Protein AF-A0A7C5HG78-F1 (afdb_monomer)

Structure (mmCIF, N/CA/C/O backbone):
data_AF-A0A7C5HG78-F1
#
_entry.id   AF-A0A7C5HG78-F1
#
loop_
_atom_site.group_PDB
_atom_site.id
_atom_site.type_symbol
_atom_site.label_atom_id
_atom_site.label_alt_id
_atom_site.label_comp_id
_atom_site.label_asym_id
_atom_site.label_entity_id
_atom_site.label_seq_id
_atom_site.pdbx_PDB_ins_code
_atom_site.Cartn_x
_atom_site.Cartn_y
_atom_site.Cartn_z
_atom_site.occupancy
_atom_site.B_iso_or_equiv
_atom_site.auth_seq_id
_atom_site.auth_comp_id
_atom_site.auth_asym_id
_atom_site.auth_atom_id
_atom_site.pdbx_PDB_model_num
ATOM 1 N N . MET A 1 1 ? -0.213 -3.302 7.264 1.00 82.56 1 MET A N 1
ATOM 2 C CA . MET A 1 1 ? -0.907 -4.496 7.804 1.00 82.56 1 MET A CA 1
ATOM 3 C C . MET A 1 1 ? 0.115 -5.417 8.434 1.00 82.56 1 MET A C 1
ATOM 5 O O . MET A 1 1 ? 1.237 -5.427 7.959 1.00 82.56 1 MET A O 1
ATOM 9 N N . LYS A 1 2 ? -0.232 -6.168 9.477 1.00 88.25 2 LYS A N 1
ATOM 10 C CA . LYS A 1 2 ? 0.728 -7.078 10.106 1.00 88.25 2 LYS A CA 1
ATOM 11 C C . LYS A 1 2 ? 0.787 -8.406 9.345 1.00 88.25 2 LYS A C 1
ATOM 13 O O . LYS A 1 2 ? -0.256 -9.022 9.138 1.00 88.25 2 LYS A O 1
ATOM 18 N N . GLU A 1 3 ? 1.981 -8.831 8.946 1.00 88.12 3 GLU A N 1
ATOM 19 C CA . GLU A 1 3 ? 2.241 -10.145 8.345 1.00 88.12 3 GLU A CA 1
ATOM 20 C C . GLU A 1 3 ? 3.376 -10.813 9.125 1.00 88.12 3 GLU A C 1
ATOM 22 O O . GLU A 1 3 ? 4.530 -10.403 9.042 1.00 88.12 3 GLU A O 1
ATOM 27 N N . GLY A 1 4 ? 3.038 -11.808 9.951 1.00 89.50 4 GLY A N 1
ATOM 28 C CA . GLY A 1 4 ? 3.981 -12.351 10.930 1.00 89.50 4 GLY A CA 1
ATOM 29 C C . GLY A 1 4 ? 4.359 -11.295 11.971 1.00 89.50 4 GLY A C 1
ATOM 30 O O . GLY A 1 4 ? 3.475 -10.731 12.620 1.00 89.50 4 GLY A O 1
ATOM 31 N N . ASP A 1 5 ? 5.655 -11.019 12.102 1.00 91.31 5 ASP A N 1
ATOM 32 C CA . ASP A 1 5 ? 6.198 -10.061 13.073 1.00 91.31 5 ASP A CA 1
ATOM 33 C C . ASP A 1 5 ? 6.444 -8.659 12.503 1.00 91.31 5 ASP A C 1
ATOM 35 O O . ASP A 1 5 ? 6.755 -7.750 13.266 1.00 91.31 5 ASP A O 1
ATOM 39 N N . VAL A 1 6 ? 6.231 -8.450 11.199 1.00 93.81 6 VAL A N 1
ATOM 40 C CA . VAL A 1 6 ? 6.485 -7.163 10.535 1.00 93.81 6 VAL A CA 1
ATOM 41 C C . VAL A 1 6 ? 5.199 -6.458 10.117 1.00 93.81 6 VAL A C 1
ATOM 43 O O . VAL A 1 6 ? 4.150 -7.073 9.887 1.00 93.81 6 VAL A O 1
ATOM 46 N N . ILE A 1 7 ? 5.283 -5.138 9.984 1.00 95.19 7 ILE A N 1
ATOM 47 C CA . ILE A 1 7 ? 4.250 -4.316 9.366 1.00 95.19 7 ILE A CA 1
ATOM 48 C C . ILE A 1 7 ? 4.577 -4.153 7.886 1.00 95.19 7 ILE A C 1
ATOM 50 O O . ILE A 1 7 ? 5.616 -3.622 7.529 1.00 95.19 7 ILE A O 1
ATOM 54 N N . VAL A 1 8 ? 3.665 -4.577 7.019 1.00 94.50 8 VAL A N 1
ATOM 55 C CA . VAL A 1 8 ? 3.759 -4.441 5.563 1.00 94.50 8 VAL A CA 1
ATOM 56 C C . VAL A 1 8 ? 2.963 -3.228 5.092 1.00 94.50 8 VAL A C 1
ATOM 58 O O . VAL A 1 8 ? 1.767 -3.103 5.396 1.00 94.50 8 VAL A O 1
ATOM 61 N N . ALA A 1 9 ? 3.605 -2.360 4.316 1.00 95.12 9 ALA A N 1
ATOM 62 C CA . ALA A 1 9 ? 2.987 -1.240 3.619 1.00 95.12 9 ALA A CA 1
ATOM 63 C C . ALA A 1 9 ? 2.939 -1.539 2.111 1.00 95.12 9 ALA A C 1
ATOM 65 O O . ALA A 1 9 ? 3.867 -2.118 1.550 1.00 95.12 9 ALA A O 1
ATOM 66 N N . ARG A 1 10 ? 1.833 -1.187 1.448 1.00 94.75 10 ARG A N 1
ATOM 67 C CA . ARG A 1 10 ? 1.632 -1.428 0.010 1.00 94.75 10 ARG A CA 1
ATOM 68 C C . ARG A 1 10 ? 1.154 -0.153 -0.662 1.00 94.75 10 ARG A C 1
ATOM 70 O O . ARG A 1 10 ? 0.263 0.506 -0.128 1.00 94.75 10 ARG A O 1
ATOM 77 N N . CYS A 1 11 ? 1.730 0.169 -1.815 1.00 94.69 11 CYS A N 1
ATOM 78 C CA . CYS A 1 11 ? 1.170 1.175 -2.706 1.00 94.69 11 CYS A CA 1
ATOM 79 C C . CYS A 1 11 ? -0.058 0.580 -3.412 1.00 94.69 11 CYS A C 1
ATOM 81 O O . CYS A 1 11 ? -0.092 -0.620 -3.674 1.00 94.69 11 CYS A O 1
ATOM 83 N N . LEU A 1 12 ? -1.085 1.392 -3.669 1.00 93.56 12 LEU A N 1
ATOM 84 C CA . LEU A 1 12 ? -2.276 0.948 -4.403 1.00 93.56 12 LEU A CA 1
ATOM 85 C C . LEU A 1 12 ? -2.179 1.227 -5.907 1.00 93.56 12 LEU A C 1
ATOM 87 O O . LEU A 1 12 ? -2.843 0.547 -6.687 1.00 93.56 12 LEU A O 1
ATOM 91 N N . ASP A 1 13 ? -1.328 2.175 -6.294 1.00 92.19 13 ASP A N 1
ATOM 92 C CA . ASP A 1 13 ? -1.135 2.621 -7.677 1.00 92.19 13 ASP A CA 1
ATOM 93 C C . ASP A 1 13 ? -0.000 1.872 -8.395 1.00 92.19 13 ASP A C 1
ATOM 95 O O . ASP A 1 13 ? 0.048 1.852 -9.622 1.00 92.19 13 ASP A O 1
ATOM 99 N N . PHE A 1 14 ? 0.896 1.244 -7.627 1.00 91.44 14 PHE A N 1
ATOM 100 C CA . PHE A 1 14 ? 2.042 0.479 -8.120 1.00 91.44 14 PHE A CA 1
ATOM 101 C C . PHE A 1 14 ? 2.109 -0.881 -7.421 1.00 91.44 14 PHE A C 1
ATOM 103 O O . PHE A 1 14 ? 1.792 -0.981 -6.231 1.00 91.44 14 PHE A O 1
ATOM 110 N N . THR A 1 15 ? 2.645 -1.909 -8.084 1.00 87.69 15 THR A N 1
ATOM 111 C CA . THR A 1 15 ? 2.950 -3.229 -7.492 1.00 87.69 15 THR A CA 1
ATOM 112 C C . THR A 1 15 ? 4.167 -3.197 -6.559 1.00 87.69 15 THR A C 1
ATOM 114 O O . THR A 1 15 ? 5.009 -4.096 -6.563 1.00 87.69 15 THR A O 1
ATOM 117 N N . VAL A 1 16 ? 4.284 -2.146 -5.751 1.00 93.69 16 VAL A N 1
ATOM 118 C CA . VAL A 1 16 ? 5.383 -1.914 -4.818 1.00 93.69 16 VAL A CA 1
ATOM 119 C C . VAL A 1 16 ? 4.873 -2.082 -3.393 1.00 93.69 16 VAL A C 1
ATOM 121 O O . VAL A 1 16 ? 3.846 -1.529 -2.986 1.00 93.69 16 VAL A O 1
ATOM 124 N N . SER A 1 17 ? 5.623 -2.846 -2.607 1.00 94.31 17 SER A N 1
ATOM 125 C CA . SER A 1 17 ? 5.384 -3.033 -1.181 1.00 94.31 17 SER A CA 1
ATOM 126 C C . SER A 1 17 ? 6.692 -3.051 -0.413 1.00 94.31 17 SER A C 1
ATOM 128 O O . SER A 1 17 ? 7.720 -3.445 -0.956 1.00 94.31 17 SER A O 1
ATOM 130 N N . SER A 1 18 ? 6.628 -2.702 0.862 1.00 96.00 18 SER A N 1
ATOM 131 C CA . SER A 1 18 ? 7.750 -2.751 1.794 1.00 96.00 18 SER A CA 1
ATOM 132 C C . SER A 1 18 ? 7.289 -3.268 3.155 1.00 96.00 18 SER A C 1
ATOM 134 O O . SER A 1 18 ? 6.096 -3.498 3.385 1.00 96.00 18 SER A O 1
ATOM 136 N N . HIS A 1 19 ? 8.232 -3.422 4.077 1.00 96.44 19 HIS A N 1
ATOM 137 C CA . HIS A 1 19 ? 7.948 -3.772 5.458 1.00 96.44 19 HIS A CA 1
ATOM 138 C C . HIS A 1 19 ? 8.777 -2.930 6.432 1.00 96.44 19 HIS A C 1
ATOM 140 O O . HIS A 1 19 ? 9.769 -2.321 6.043 1.00 96.44 19 HIS A O 1
ATOM 146 N N . GLY A 1 20 ? 8.386 -2.941 7.700 1.00 95.81 20 GLY A N 1
ATOM 147 C CA . GLY A 1 20 ? 9.123 -2.334 8.802 1.00 95.81 20 GLY A CA 1
ATOM 148 C C . GLY A 1 20 ? 8.656 -2.873 10.148 1.00 95.81 20 GLY A C 1
ATOM 149 O O . GLY A 1 20 ? 7.646 -3.583 10.228 1.00 95.81 20 GLY A O 1
ATOM 150 N N . ASP A 1 21 ? 9.390 -2.533 11.201 1.00 95.56 21 ASP A N 1
ATOM 151 C CA . ASP A 1 21 ? 9.080 -2.979 12.569 1.00 95.56 21 ASP A CA 1
ATOM 152 C C . ASP A 1 21 ? 7.823 -2.288 13.126 1.00 95.56 21 ASP A C 1
ATOM 154 O O . ASP A 1 21 ? 7.082 -2.846 13.940 1.00 95.56 21 ASP A O 1
ATOM 158 N N . ASP A 1 22 ? 7.548 -1.076 12.641 1.00 95.50 22 ASP A N 1
ATOM 159 C CA . ASP A 1 22 ? 6.349 -0.306 12.936 1.00 95.50 22 ASP A CA 1
ATOM 160 C C . ASP A 1 22 ? 5.767 0.350 11.670 1.00 95.50 22 ASP A C 1
ATOM 162 O O . ASP A 1 22 ? 6.315 0.259 10.569 1.00 95.50 22 ASP A O 1
ATOM 166 N N . GLU A 1 23 ? 4.607 0.998 11.809 1.00 93.62 23 GLU A N 1
ATOM 167 C CA . GLU A 1 23 ? 3.929 1.653 10.684 1.00 93.62 23 GLU A CA 1
ATOM 168 C C . GLU A 1 23 ? 4.772 2.759 10.041 1.00 93.62 23 GLU A C 1
ATOM 170 O O . GLU A 1 23 ? 4.749 2.919 8.821 1.00 93.62 23 GLU A O 1
ATOM 175 N N . LYS A 1 24 ? 5.521 3.524 10.841 1.00 96.12 24 LYS A N 1
ATOM 176 C CA . LYS A 1 24 ? 6.323 4.645 10.350 1.00 96.12 24 LYS A CA 1
ATOM 177 C C . LYS A 1 24 ? 7.517 4.134 9.552 1.00 96.12 24 LYS A C 1
ATOM 179 O O . LYS A 1 24 ? 7.820 4.691 8.497 1.00 96.12 24 LYS A O 1
ATOM 184 N N . ASP A 1 25 ? 8.168 3.092 10.047 1.00 96.69 25 ASP A N 1
ATOM 185 C CA . ASP A 1 25 ? 9.287 2.436 9.384 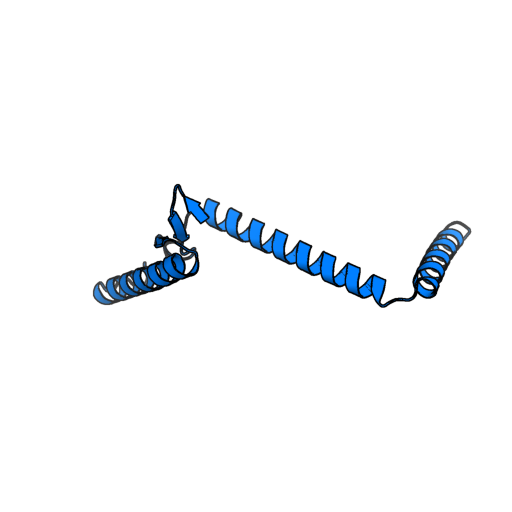1.00 96.69 25 ASP A CA 1
ATOM 186 C C . ASP A 1 25 ? 8.846 1.784 8.068 1.00 96.69 25 ASP A C 1
ATOM 188 O O . ASP A 1 25 ? 9.415 2.063 7.011 1.00 96.69 25 ASP A O 1
ATOM 192 N N . ALA A 1 26 ? 7.733 1.043 8.089 1.00 96.50 26 ALA A N 1
ATOM 193 C CA . ALA A 1 26 ? 7.165 0.440 6.887 1.00 96.50 26 ALA A CA 1
ATOM 194 C C . ALA A 1 26 ? 6.813 1.495 5.823 1.00 96.50 26 ALA A C 1
ATOM 196 O O . ALA A 1 26 ? 7.148 1.331 4.650 1.00 96.50 26 ALA A O 1
ATOM 197 N N . LEU A 1 27 ? 6.186 2.610 6.218 1.00 96.75 27 LEU A N 1
ATOM 198 C CA . LEU A 1 27 ? 5.852 3.706 5.302 1.00 96.75 27 LEU A CA 1
ATOM 199 C C . LEU A 1 27 ? 7.090 4.415 4.748 1.00 96.75 27 LEU A C 1
ATOM 201 O O . LEU A 1 27 ? 7.116 4.751 3.564 1.00 96.75 27 LEU A O 1
ATOM 205 N N . LYS A 1 28 ? 8.120 4.630 5.572 1.00 97.69 28 LYS A N 1
ATOM 206 C CA . LYS A 1 28 ? 9.386 5.208 5.110 1.00 97.69 28 LYS A CA 1
ATOM 207 C C . LYS A 1 28 ? 10.051 4.293 4.081 1.00 97.69 28 LYS A C 1
ATOM 209 O O . LYS A 1 28 ? 10.418 4.760 3.007 1.00 97.69 28 LYS A O 1
ATOM 214 N N . SER A 1 29 ? 10.132 2.999 4.385 1.00 97.81 29 SER A N 1
ATOM 215 C CA . SER A 1 29 ? 10.661 1.993 3.466 1.00 97.81 29 SER A CA 1
ATOM 216 C C . SER A 1 29 ? 9.844 1.929 2.167 1.00 97.81 29 SER A C 1
ATOM 218 O O . SER A 1 29 ? 10.410 1.817 1.081 1.00 97.81 29 SER A O 1
ATOM 220 N N . LEU A 1 30 ? 8.514 2.092 2.243 1.00 97.69 30 LEU A N 1
ATOM 221 C CA . LEU A 1 30 ? 7.654 2.123 1.054 1.00 97.69 30 LEU A CA 1
ATOM 222 C C . LEU A 1 30 ? 7.956 3.340 0.182 1.00 97.69 30 LEU A C 1
ATOM 224 O O . LEU A 1 30 ? 8.030 3.216 -1.035 1.00 97.69 30 LEU A O 1
ATOM 228 N N . ALA A 1 31 ? 8.120 4.513 0.795 1.00 97.62 31 ALA A N 1
ATOM 229 C CA . ALA A 1 31 ? 8.410 5.748 0.076 1.00 97.62 31 ALA A CA 1
ATOM 230 C C . ALA A 1 31 ? 9.749 5.670 -0.671 1.00 97.62 31 ALA A C 1
ATOM 232 O O . ALA A 1 31 ? 9.839 6.113 -1.816 1.00 97.62 31 ALA A O 1
ATOM 233 N N . GLU A 1 32 ? 10.770 5.074 -0.050 1.00 98.06 32 GLU A N 1
ATOM 234 C CA . GLU A 1 32 ? 12.056 4.806 -0.700 1.00 98.06 32 GLU A CA 1
ATOM 235 C C . GLU A 1 32 ? 11.885 3.831 -1.876 1.00 98.06 32 GLU A C 1
ATOM 237 O O . GLU A 1 32 ? 12.338 4.127 -2.978 1.00 98.06 32 GLU A O 1
ATOM 242 N N . ALA A 1 33 ? 11.143 2.736 -1.694 1.00 97.25 33 ALA A N 1
ATOM 243 C CA . ALA A 1 33 ? 10.891 1.769 -2.763 1.00 97.25 33 ALA A CA 1
ATOM 244 C C . ALA A 1 33 ? 10.113 2.369 -3.951 1.00 97.25 33 ALA A C 1
ATOM 246 O O . ALA A 1 33 ? 10.465 2.136 -5.104 1.00 97.25 33 ALA A O 1
ATOM 247 N N . VAL A 1 34 ? 9.077 3.174 -3.689 1.00 96.88 34 VAL A N 1
ATOM 248 C CA . VAL A 1 34 ? 8.304 3.866 -4.736 1.00 96.88 34 VAL A CA 1
ATOM 249 C C . VAL A 1 34 ? 9.175 4.880 -5.476 1.00 96.88 34 VAL A C 1
ATOM 251 O O . VAL A 1 34 ? 9.084 4.992 -6.696 1.00 96.88 34 VAL A O 1
ATOM 254 N N . LYS A 1 35 ? 10.052 5.599 -4.767 1.00 96.94 35 LYS A N 1
ATOM 255 C CA . LYS A 1 35 ? 10.998 6.525 -5.393 1.00 96.94 35 LYS A CA 1
ATOM 256 C C . LYS A 1 35 ? 11.927 5.795 -6.365 1.00 96.94 35 LYS A C 1
ATOM 258 O O . LYS A 1 35 ? 12.057 6.241 -7.501 1.00 96.94 35 LYS A O 1
ATOM 263 N N . GLU A 1 36 ? 12.544 4.694 -5.940 1.00 96.38 36 GLU A N 1
ATOM 264 C CA . GLU A 1 36 ? 13.429 3.898 -6.802 1.00 96.38 36 GLU A CA 1
ATOM 265 C C . GLU A 1 36 ? 12.672 3.303 -7.998 1.00 96.38 36 GLU A C 1
ATOM 267 O O . GLU A 1 36 ? 13.174 3.317 -9.119 1.00 96.38 36 GLU A O 1
ATOM 272 N N . TYR A 1 37 ? 11.426 2.864 -7.792 1.00 95.06 37 TYR A N 1
ATOM 273 C CA . TYR A 1 37 ? 10.556 2.390 -8.870 1.00 95.06 37 TYR A CA 1
ATOM 274 C C . TYR A 1 37 ? 10.311 3.471 -9.936 1.00 95.06 37 TYR A C 1
ATOM 276 O O . TYR A 1 37 ? 10.458 3.214 -11.130 1.00 95.06 37 TYR A O 1
ATOM 284 N N . ILE A 1 38 ? 10.012 4.704 -9.510 1.00 95.31 38 ILE A N 1
ATOM 285 C CA . ILE A 1 38 ? 9.816 5.845 -10.416 1.00 95.31 38 ILE A CA 1
ATOM 286 C C . ILE A 1 38 ? 11.109 6.216 -11.140 1.00 95.31 38 ILE A C 1
ATOM 288 O O . ILE A 1 38 ? 11.079 6.442 -12.348 1.00 95.31 38 ILE A O 1
ATOM 292 N N . ILE A 1 39 ? 12.241 6.264 -10.432 1.00 97.06 39 ILE A N 1
ATOM 293 C CA . ILE A 1 39 ? 13.546 6.549 -11.046 1.00 97.06 39 ILE A CA 1
ATOM 294 C C . ILE A 1 39 ? 13.852 5.510 -12.125 1.00 97.06 39 ILE A C 1
ATOM 296 O O . ILE A 1 39 ? 14.160 5.885 -13.253 1.00 97.06 39 ILE A O 1
ATOM 300 N N . SER A 1 40 ? 13.671 4.225 -11.819 1.00 95.50 40 SER A N 1
ATOM 301 C CA . SER A 1 40 ? 13.896 3.145 -12.777 1.00 95.50 40 SER A CA 1
ATOM 302 C C . SER A 1 40 ? 13.006 3.278 -14.016 1.00 95.50 40 SER A C 1
ATOM 304 O O . SER A 1 40 ? 13.480 3.105 -15.137 1.00 95.50 40 SER A O 1
ATOM 306 N N . ALA A 1 41 ? 11.734 3.648 -13.856 1.00 95.12 41 ALA A N 1
ATOM 307 C CA . ALA A 1 41 ? 10.846 3.874 -14.993 1.00 95.12 41 ALA A CA 1
ATOM 308 C C . ALA A 1 41 ? 11.294 5.056 -15.871 1.00 95.12 41 ALA A C 1
ATOM 310 O O . ALA A 1 41 ? 11.217 4.964 -17.094 1.00 95.12 41 ALA A O 1
ATOM 311 N N . VAL A 1 42 ? 11.792 6.143 -15.269 1.00 96.94 42 VAL A N 1
ATOM 312 C CA . VAL A 1 42 ? 12.358 7.285 -16.010 1.00 96.94 42 VAL A CA 1
ATOM 313 C C . VAL A 1 42 ? 13.612 6.868 -16.776 1.00 96.94 42 VAL A C 1
ATOM 315 O O . VAL A 1 42 ? 13.740 7.182 -17.956 1.00 96.94 42 VAL A O 1
ATOM 318 N N . GLU A 1 43 ? 14.526 6.144 -16.129 1.00 97.31 43 GLU A N 1
ATOM 319 C CA . GLU A 1 43 ? 15.781 5.686 -16.739 1.00 97.31 43 GLU A CA 1
ATOM 320 C C . GLU A 1 43 ? 15.557 4.752 -17.936 1.00 97.31 43 GLU A C 1
ATOM 322 O O . GLU A 1 43 ? 16.384 4.710 -18.846 1.00 97.31 43 GLU A O 1
ATOM 327 N N . ASN A 1 44 ? 14.435 4.030 -17.949 1.00 96.88 44 ASN A N 1
ATOM 328 C CA . ASN A 1 44 ? 14.076 3.078 -18.998 1.00 96.88 44 ASN A CA 1
ATOM 329 C C . ASN A 1 44 ? 13.041 3.615 -20.005 1.00 96.88 44 ASN A C 1
ATOM 331 O O . ASN A 1 44 ? 12.530 2.827 -20.797 1.00 96.88 44 ASN A O 1
ATOM 335 N N . ASP A 1 45 ? 12.715 4.915 -19.980 1.00 96.31 45 ASP A N 1
ATOM 336 C CA . ASP A 1 45 ? 11.687 5.535 -20.842 1.00 96.31 45 ASP A CA 1
ATOM 337 C C . ASP A 1 45 ? 10.323 4.807 -20.776 1.00 96.31 45 ASP A C 1
ATOM 339 O O . ASP A 1 45 ? 9.599 4.660 -21.757 1.00 96.31 45 ASP A O 1
ATOM 343 N N . ALA A 1 46 ? 9.979 4.304 -19.587 1.00 94.75 46 ALA A N 1
ATOM 344 C CA . ALA A 1 46 ? 8.830 3.431 -19.341 1.00 94.75 46 ALA A CA 1
ATOM 345 C C . ALA A 1 46 ? 7.682 4.135 -18.593 1.00 94.75 46 ALA A C 1
ATOM 347 O O . ALA A 1 46 ? 6.790 3.472 -18.054 1.00 94.75 46 ALA A O 1
ATOM 348 N N . ILE A 1 47 ? 7.687 5.474 -18.547 1.00 93.38 47 ILE A N 1
ATOM 349 C CA . ILE A 1 47 ? 6.708 6.282 -17.798 1.00 93.38 47 ILE A CA 1
ATOM 350 C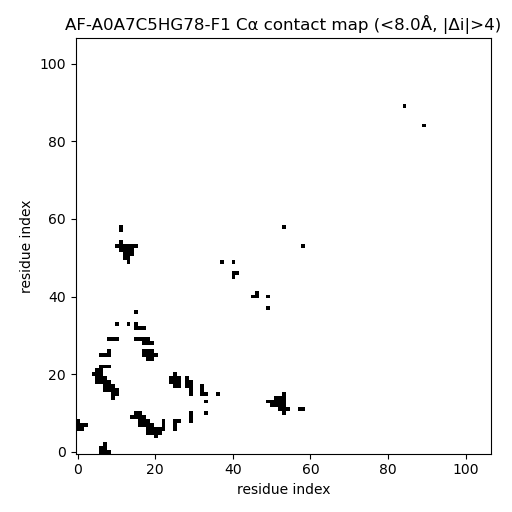 C . ILE A 1 47 ? 5.265 5.977 -18.210 1.00 93.38 47 ILE A C 1
ATOM 352 O O . ILE A 1 47 ? 4.399 5.878 -17.346 1.00 93.38 47 ILE A O 1
ATOM 356 N N . ASP A 1 48 ? 5.007 5.740 -19.495 1.00 93.81 48 ASP A N 1
ATOM 357 C CA . ASP A 1 48 ? 3.656 5.443 -19.991 1.00 93.81 48 ASP A CA 1
ATOM 358 C C . ASP A 1 48 ? 3.113 4.084 -19.509 1.00 93.81 48 ASP A C 1
ATOM 360 O O . ASP A 1 48 ? 1.916 3.818 -19.597 1.00 93.81 48 ASP A O 1
ATOM 364 N N . THR A 1 49 ? 3.986 3.225 -18.978 1.00 90.81 49 THR A N 1
ATOM 365 C CA . THR A 1 49 ? 3.654 1.871 -18.502 1.00 90.81 49 THR A CA 1
ATOM 366 C C . THR A 1 49 ? 3.841 1.689 -16.997 1.00 90.81 49 THR A C 1
ATOM 368 O O . THR A 1 49 ? 3.663 0.587 -16.490 1.00 90.81 49 THR A O 1
ATOM 371 N N . ILE A 1 50 ? 4.194 2.755 -16.271 1.00 91.81 50 ILE A N 1
ATOM 372 C CA . ILE A 1 50 ? 4.532 2.679 -14.842 1.00 91.81 50 ILE A CA 1
ATOM 373 C C . ILE A 1 50 ? 3.317 2.407 -13.942 1.00 91.81 50 ILE A C 1
ATOM 375 O O . ILE A 1 50 ? 3.465 1.940 -12.815 1.00 91.81 50 ILE A O 1
ATOM 379 N N . PHE A 1 51 ? 2.109 2.738 -14.404 1.00 91.06 51 PHE A N 1
ATOM 380 C CA . PHE A 1 51 ? 0.897 2.527 -13.623 1.00 91.06 51 PHE A CA 1
ATOM 381 C C . PHE A 1 51 ? 0.500 1.050 -13.668 1.00 91.06 51 PHE A C 1
ATOM 383 O O . PHE A 1 51 ? -0.045 0.570 -14.662 1.00 91.06 51 PHE A O 1
ATOM 390 N N . ASP A 1 52 ? 0.765 0.354 -12.567 1.00 89.75 52 ASP A N 1
ATOM 391 C CA . ASP A 1 52 ? 0.450 -1.058 -12.378 1.00 89.75 52 ASP A CA 1
ATOM 392 C C . ASP A 1 52 ? -0.266 -1.217 -11.028 1.00 89.75 52 ASP A C 1
ATOM 394 O O . ASP A 1 52 ? 0.376 -1.410 -9.988 1.00 89.75 52 ASP A O 1
ATOM 398 N N . PRO A 1 53 ? -1.596 -1.017 -10.999 1.00 90.75 53 PRO A N 1
ATOM 399 C CA . PRO A 1 53 ? -2.339 -0.925 -9.757 1.00 90.75 53 PRO A CA 1
ATOM 400 C C . PRO A 1 53 ? -2.305 -2.246 -8.993 1.00 90.75 53 PRO A C 1
ATOM 402 O O . PRO A 1 53 ? -2.386 -3.345 -9.546 1.00 90.75 53 PRO A O 1
ATOM 405 N N . ALA A 1 54 ? -2.246 -2.138 -7.670 1.00 88.94 54 ALA A N 1
ATOM 406 C CA . ALA A 1 54 ? -2.228 -3.305 -6.812 1.00 88.94 54 ALA A CA 1
ATOM 407 C C . ALA A 1 54 ? -3.545 -4.091 -6.907 1.00 88.94 54 ALA A C 1
ATOM 409 O O . ALA A 1 54 ? -4.624 -3.534 -7.108 1.00 88.94 54 ALA A O 1
ATOM 410 N N . HIS A 1 55 ? -3.467 -5.403 -6.668 1.00 91.62 55 HIS A N 1
ATOM 411 C CA . HIS A 1 55 ? -4.625 -6.295 -6.719 1.00 91.62 55 HIS A CA 1
ATOM 412 C C . HIS A 1 55 ? -5.809 -5.761 -5.887 1.00 91.62 55 HIS A C 1
ATOM 414 O O . HIS A 1 55 ? -5.655 -5.460 -4.702 1.00 91.62 55 HIS A O 1
ATOM 420 N N . ASP A 1 56 ? -7.019 -5.782 -6.464 1.00 89.75 56 ASP A N 1
ATOM 421 C CA . ASP A 1 56 ? -8.308 -5.338 -5.888 1.00 89.75 56 ASP A CA 1
ATOM 422 C C . ASP A 1 56 ? -8.571 -5.716 -4.424 1.00 89.75 56 ASP A C 1
ATOM 424 O O . ASP A 1 56 ? -9.302 -5.032 -3.703 1.00 89.75 56 ASP A O 1
ATOM 428 N N . ARG A 1 57 ? -7.980 -6.818 -3.947 1.00 91.81 57 ARG A N 1
ATOM 429 C CA . ARG A 1 57 ? -8.054 -7.213 -2.539 1.00 91.81 57 ARG A CA 1
ATOM 430 C C . ARG A 1 57 ? -7.586 -6.081 -1.620 1.00 91.81 57 ARG A C 1
ATOM 432 O O . ARG A 1 57 ? -8.205 -5.876 -0.578 1.00 91.81 57 ARG A O 1
ATOM 439 N N . TYR A 1 58 ? -6.522 -5.369 -1.985 1.00 91.06 58 TYR A N 1
ATOM 440 C CA . TYR A 1 58 ? -5.958 -4.287 -1.180 1.00 91.06 58 TYR A CA 1
ATOM 441 C C . TYR A 1 58 ? -6.841 -3.040 -1.202 1.00 91.06 58 TYR A C 1
ATOM 443 O O . TYR A 1 58 ? -7.089 -2.464 -0.144 1.00 91.06 58 TYR A O 1
ATOM 451 N N . TRP A 1 59 ? -7.426 -2.712 -2.355 1.00 91.56 59 TRP A N 1
ATOM 452 C CA . TRP A 1 59 ? -8.455 -1.676 -2.472 1.00 91.56 59 TRP A CA 1
ATOM 453 C C . TRP A 1 59 ? -9.663 -1.956 -1.581 1.00 91.56 5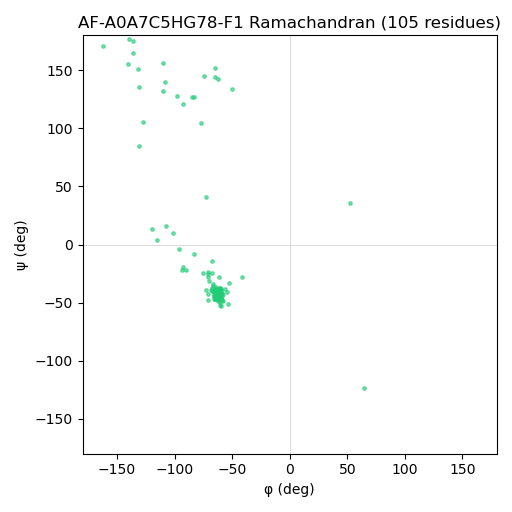9 TRP A C 1
ATOM 455 O O . TRP A 1 59 ? -10.144 -1.069 -0.879 1.00 91.56 59 TRP A O 1
ATOM 465 N N . ARG A 1 60 ? -10.126 -3.211 -1.530 1.00 92.88 60 ARG A N 1
ATOM 466 C CA . ARG A 1 60 ? -11.226 -3.601 -0.639 1.00 92.88 60 ARG A CA 1
ATOM 467 C C . ARG A 1 60 ? -10.878 -3.399 0.838 1.00 92.88 60 ARG A C 1
ATOM 469 O O . ARG A 1 60 ? -11.717 -2.905 1.583 1.00 92.88 60 ARG A O 1
ATOM 476 N N . ILE A 1 61 ? -9.658 -3.756 1.249 1.00 90.62 61 ILE A N 1
ATOM 477 C CA . ILE A 1 61 ? -9.183 -3.562 2.631 1.00 90.62 61 ILE A CA 1
ATOM 478 C C . ILE A 1 61 ? -9.120 -2.068 2.975 1.00 90.62 61 ILE A C 1
ATOM 480 O O . ILE A 1 61 ? -9.587 -1.666 4.042 1.00 90.62 61 ILE A O 1
ATOM 484 N N . TYR A 1 62 ? -8.580 -1.248 2.071 1.00 91.00 62 TYR A N 1
ATOM 485 C CA . TYR A 1 62 ? -8.528 0.204 2.234 1.00 91.00 62 TYR A CA 1
ATOM 486 C C . TYR A 1 62 ? -9.935 0.802 2.377 1.00 91.00 62 TYR A C 1
ATOM 488 O O . TYR A 1 62 ? -10.230 1.442 3.386 1.00 91.00 62 TYR A O 1
ATOM 496 N N . ASN A 1 63 ? -10.837 0.498 1.440 1.00 92.50 63 ASN A N 1
ATOM 497 C CA . ASN A 1 63 ? -12.211 1.006 1.444 1.00 92.50 63 ASN A CA 1
ATOM 498 C C . ASN A 1 63 ? -12.979 0.608 2.711 1.00 92.50 63 ASN A C 1
ATOM 500 O O . ASN A 1 63 ? -13.730 1.408 3.267 1.00 92.50 63 ASN A O 1
ATOM 504 N N . GLU A 1 64 ? -12.788 -0.621 3.197 1.00 94.12 64 GLU A N 1
ATOM 505 C CA . GLU A 1 64 ? -13.395 -1.072 4.449 1.00 94.12 64 GLU A CA 1
ATOM 506 C C . GLU A 1 64 ? -12.874 -0.271 5.655 1.00 94.12 64 GLU A C 1
ATOM 508 O O . GLU A 1 64 ? -13.655 0.096 6.538 1.00 94.12 64 GLU A O 1
ATOM 513 N N . SER A 1 65 ? -11.570 0.020 5.696 1.00 90.19 65 SER A N 1
ATOM 514 C CA . SER A 1 65 ? -10.961 0.848 6.743 1.00 90.19 65 SER A CA 1
ATOM 515 C C . SER A 1 65 ? -11.505 2.278 6.727 1.00 90.19 65 SER A C 1
ATOM 517 O O . SER A 1 65 ? -11.925 2.791 7.768 1.00 90.19 65 SER A O 1
ATOM 519 N N . GLU A 1 66 ? -11.573 2.900 5.550 1.00 92.25 66 GLU A N 1
ATOM 520 C CA . GLU A 1 66 ? -12.107 4.255 5.376 1.00 92.25 66 GLU A CA 1
ATOM 521 C C . GLU A 1 66 ? -13.581 4.335 5.784 1.00 92.25 66 GLU A C 1
ATOM 523 O O . GLU A 1 66 ? -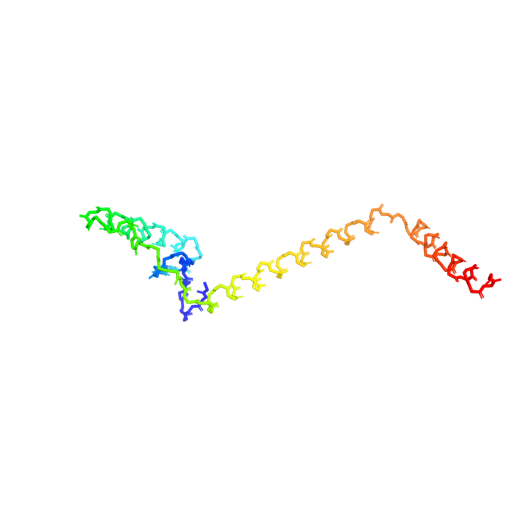13.977 5.220 6.546 1.00 92.25 66 GLU A O 1
ATOM 528 N N . ALA A 1 67 ? -14.397 3.357 5.378 1.00 93.19 67 ALA A N 1
ATOM 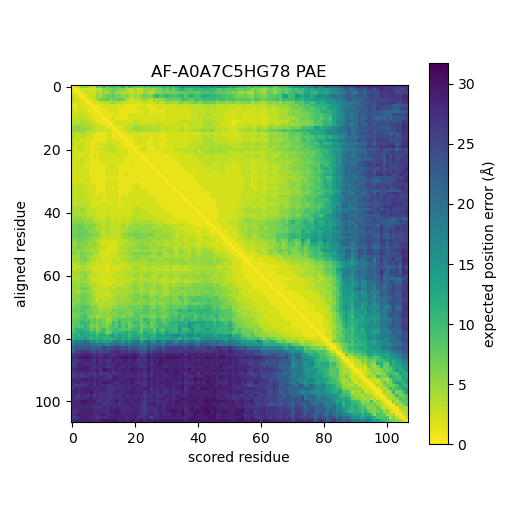529 C CA . ALA A 1 67 ? -15.800 3.287 5.776 1.00 93.19 67 ALA A CA 1
ATOM 530 C C . ALA A 1 67 ? -15.958 3.180 7.304 1.00 93.19 67 ALA A C 1
ATOM 532 O O . ALA A 1 67 ? -16.784 3.879 7.900 1.00 93.19 67 ALA A O 1
ATOM 533 N N . LYS A 1 68 ? -15.143 2.348 7.970 1.00 93.38 68 LYS A N 1
ATOM 534 C CA . LYS A 1 68 ? -15.147 2.223 9.439 1.00 93.38 68 LYS A CA 1
ATOM 535 C C . LYS A 1 68 ? -14.760 3.536 10.124 1.00 93.38 68 LYS A C 1
ATOM 537 O O . LYS A 1 68 ? -15.417 3.931 11.092 1.00 93.38 68 LYS A O 1
ATOM 542 N N . GLN A 1 69 ? -13.733 4.224 9.626 1.00 91.69 69 GLN A N 1
ATOM 543 C CA . GLN A 1 69 ? -13.302 5.522 10.154 1.00 91.69 69 GLN A CA 1
ATOM 544 C C . GLN A 1 69 ? -14.378 6.601 9.976 1.00 91.69 69 GLN A C 1
ATOM 546 O O . GLN A 1 69 ? -14.677 7.339 10.923 1.00 91.69 69 GLN A O 1
ATOM 551 N N . ALA A 1 70 ? -15.021 6.648 8.808 1.00 92.25 70 ALA A N 1
ATOM 552 C CA . ALA A 1 70 ? -16.116 7.568 8.524 1.00 92.25 70 ALA A CA 1
ATOM 553 C C . ALA A 1 70 ? -17.316 7.330 9.457 1.00 92.25 70 ALA A C 1
ATOM 555 O O . ALA A 1 70 ? -17.818 8.270 10.076 1.00 92.25 70 ALA A O 1
ATOM 556 N N . ILE A 1 71 ? -17.731 6.070 9.641 1.00 92.88 71 ILE A N 1
ATOM 557 C CA . ILE A 1 71 ? -18.825 5.703 10.556 1.00 92.88 71 ILE A CA 1
ATOM 558 C C . ILE A 1 71 ? -18.484 6.078 12.004 1.00 92.88 71 ILE A C 1
ATOM 560 O O . ILE A 1 71 ? -19.332 6.613 12.723 1.00 92.88 71 ILE A O 1
ATOM 564 N N . SER A 1 72 ? -17.250 5.823 12.446 1.00 92.44 72 SER A N 1
ATOM 565 C CA . SER A 1 72 ? -16.792 6.188 13.793 1.00 92.44 72 SER A CA 1
ATOM 566 C C . SER A 1 72 ? -16.854 7.703 14.017 1.00 92.44 72 SER A C 1
ATOM 568 O O . SER A 1 72 ? -17.412 8.175 15.014 1.00 92.44 72 SER A O 1
ATOM 570 N N . SER A 1 73 ? -16.368 8.476 13.045 1.00 92.25 73 SER A N 1
ATOM 571 C CA . SER A 1 73 ? -16.416 9.940 13.062 1.00 92.25 73 SER A CA 1
ATOM 572 C C . SER A 1 73 ? -17.853 10.463 13.101 1.00 92.25 73 SER A C 1
ATOM 574 O O . SER A 1 73 ? -18.182 11.301 13.944 1.00 92.25 73 SER A O 1
ATOM 576 N N . LEU A 1 74 ? -18.738 9.906 12.270 1.00 92.19 74 LEU A N 1
ATOM 577 C CA . LEU A 1 74 ? -20.161 10.240 12.257 1.00 92.19 74 LEU A CA 1
ATOM 578 C C . LEU A 1 74 ? -20.818 9.954 13.614 1.00 92.19 74 LEU A C 1
ATOM 580 O O . LEU A 1 74 ? -21.517 10.806 14.161 1.00 92.19 74 LEU A O 1
ATOM 584 N N . LYS A 1 75 ? -20.561 8.780 14.202 1.00 91.88 75 LYS A N 1
ATOM 585 C CA . LYS A 1 75 ? -21.095 8.396 15.517 1.00 91.88 75 LYS A CA 1
ATOM 586 C C . LYS A 1 75 ? -20.655 9.371 16.610 1.00 91.88 75 LYS A C 1
ATOM 588 O O . LYS A 1 75 ? -21.465 9.755 17.457 1.00 91.88 75 LYS A O 1
ATOM 593 N N . ASN A 1 76 ? -19.393 9.793 16.586 1.00 90.50 76 ASN A N 1
ATOM 594 C CA . ASN A 1 76 ? -18.862 10.777 17.526 1.00 90.50 76 ASN A CA 1
ATOM 595 C C . ASN A 1 76 ? -19.505 12.154 17.337 1.00 90.50 76 ASN A C 1
ATOM 597 O O . ASN A 1 76 ? -19.889 12.784 18.326 1.00 90.50 76 ASN A O 1
ATOM 601 N N . PHE A 1 77 ? -19.680 12.592 16.088 1.00 87.19 77 PHE A N 1
ATOM 602 C CA . PHE A 1 77 ? -20.366 13.839 15.763 1.00 87.19 77 PHE A CA 1
ATOM 603 C C . PHE A 1 77 ? -21.814 13.831 16.263 1.00 87.19 77 PHE A C 1
ATOM 605 O O . PHE A 1 77 ? -22.197 14.711 17.030 1.00 87.19 77 PHE A O 1
ATOM 612 N N . ILE A 1 78 ? -22.584 12.791 15.929 1.00 88.62 78 ILE A N 1
ATOM 613 C CA . ILE A 1 78 ? -23.962 12.600 16.401 1.00 88.62 78 ILE A CA 1
ATOM 614 C C . ILE A 1 78 ? -24.009 12.664 17.931 1.00 88.62 78 ILE A C 1
ATOM 616 O O . ILE A 1 78 ? -24.763 13.453 18.500 1.00 88.62 78 ILE A O 1
ATOM 620 N N . ARG A 1 79 ? -23.157 11.898 18.623 1.00 86.81 79 ARG A N 1
ATOM 621 C CA . ARG A 1 79 ? -23.121 11.882 20.093 1.00 86.81 79 ARG A CA 1
ATOM 622 C C . ARG A 1 79 ? -22.811 13.257 20.683 1.00 86.81 79 ARG A C 1
ATOM 624 O O . ARG A 1 79 ? -23.375 13.607 21.717 1.00 86.81 79 ARG A O 1
ATOM 631 N N . LYS A 1 80 ? -21.919 14.029 20.060 1.00 85.75 80 LYS A N 1
ATOM 632 C CA . LYS A 1 80 ? -21.605 15.397 20.484 1.00 85.75 80 LYS A CA 1
ATOM 633 C C . LYS A 1 80 ? -22.812 16.312 20.290 1.00 85.75 80 LYS A C 1
ATOM 635 O O . LYS A 1 80 ? -23.183 17.008 21.231 1.00 85.75 80 LYS A O 1
ATOM 640 N N . SER A 1 81 ? -23.465 16.252 19.134 1.00 80.12 81 SER A N 1
ATOM 641 C CA . SER A 1 81 ? -24.662 17.045 18.840 1.00 80.12 81 SER A CA 1
ATOM 642 C C . SER A 1 81 ? -25.769 16.774 19.861 1.00 80.12 81 SER A C 1
ATOM 644 O O . SER A 1 81 ? -26.244 17.707 20.499 1.00 80.12 81 SER A O 1
ATOM 646 N N . PHE A 1 82 ? -26.082 15.507 20.145 1.00 78.56 82 PHE A N 1
ATOM 647 C CA . PHE A 1 82 ? -27.101 15.137 21.138 1.00 78.56 82 PHE A CA 1
ATOM 648 C C . PHE A 1 82 ? -26.731 15.475 22.592 1.00 78.56 82 PHE A C 1
ATOM 650 O O . PHE A 1 82 ? -27.624 15.668 23.405 1.00 78.56 82 PHE A O 1
ATOM 657 N N . LYS A 1 83 ? -25.441 15.586 22.938 1.00 73.31 83 LYS A N 1
ATOM 658 C CA . LYS A 1 83 ? -25.005 16.114 24.248 1.00 73.31 83 LYS A CA 1
ATOM 659 C C . LYS A 1 83 ? -25.128 17.635 24.358 1.00 73.31 83 LYS A C 1
ATOM 661 O O . LYS A 1 83 ? -25.166 18.157 25.465 1.00 73.31 83 LYS A O 1
ATOM 666 N N . THR A 1 84 ? -25.108 18.335 23.226 1.00 63.50 84 THR A N 1
ATOM 667 C CA . THR A 1 84 ? -25.130 19.806 23.171 1.00 63.50 84 THR A CA 1
ATOM 668 C C . THR A 1 84 ? -26.565 20.341 23.097 1.00 63.50 84 THR A C 1
ATOM 670 O O . THR A 1 84 ? -26.826 21.482 23.468 1.00 63.50 84 THR A O 1
ATOM 673 N N . VAL A 1 85 ? -27.514 19.517 22.646 1.00 61.28 85 VAL A N 1
ATOM 674 C CA . VAL A 1 85 ? -28.947 19.823 22.689 1.00 61.28 85 VAL A CA 1
ATOM 675 C C . VAL A 1 85 ? -29.493 19.432 24.068 1.00 61.28 85 VAL A C 1
ATOM 677 O O . VAL A 1 85 ? -29.290 18.303 24.509 1.00 61.28 85 VAL A O 1
ATOM 680 N N . SER A 1 86 ? -30.177 20.350 24.765 1.00 60.03 86 SER A N 1
ATOM 681 C CA . SER A 1 86 ? -30.838 20.013 26.032 1.00 60.03 86 SER A CA 1
ATOM 682 C C . SER A 1 86 ? -31.917 18.953 25.796 1.00 60.03 86 SER A C 1
ATOM 684 O O . SER A 1 86 ? -32.607 18.976 24.771 1.00 60.03 86 SER A O 1
ATOM 686 N N . ASN A 1 87 ? -32.070 18.014 26.736 1.00 60.53 87 ASN A N 1
ATOM 687 C CA . ASN A 1 87 ? -33.069 16.946 26.623 1.00 60.53 87 ASN A CA 1
ATOM 688 C C . ASN A 1 87 ? -34.475 17.514 26.355 1.00 60.53 87 ASN A C 1
ATOM 690 O O . ASN A 1 87 ? -35.222 16.911 25.589 1.00 60.53 87 ASN A O 1
ATOM 694 N N . GLU A 1 88 ? -34.812 18.700 26.885 1.00 60.88 88 GLU A N 1
ATOM 695 C CA . GLU A 1 88 ? -36.116 19.332 26.637 1.00 60.88 88 GLU A CA 1
ATOM 696 C C . GLU A 1 88 ? -36.375 19.600 25.145 1.00 60.88 88 GLU A C 1
ATOM 698 O O . GLU A 1 88 ? -37.466 19.316 24.657 1.00 60.88 88 GLU A O 1
ATOM 703 N N . LYS A 1 89 ? -35.376 20.076 24.386 1.00 59.53 89 LYS A N 1
ATOM 704 C CA . LYS A 1 89 ? -35.539 20.358 22.946 1.00 59.53 89 LYS A CA 1
ATOM 705 C C . LYS A 1 89 ? -35.684 19.085 22.110 1.00 59.53 89 LYS A C 1
ATOM 707 O O . LYS A 1 89 ? -36.384 19.098 21.097 1.00 59.53 89 LYS A O 1
ATOM 712 N N . ILE A 1 90 ? -35.057 17.985 22.537 1.00 61.62 90 ILE A N 1
ATOM 713 C CA . ILE A 1 90 ? -35.182 16.673 21.884 1.00 61.62 90 ILE A CA 1
ATOM 714 C C . ILE A 1 90 ? -36.578 16.094 22.133 1.00 61.62 90 ILE A C 1
ATOM 716 O O . ILE A 1 90 ? -37.236 15.674 21.183 1.00 61.62 90 ILE A O 1
ATOM 720 N N . PHE A 1 91 ? -37.060 16.110 23.380 1.00 60.88 91 PHE A N 1
ATOM 721 C CA . PHE A 1 91 ? -38.402 15.622 23.711 1.00 60.88 91 PHE A CA 1
ATOM 722 C C . PHE A 1 91 ? -39.504 16.456 23.055 1.00 60.88 91 PHE A C 1
ATOM 724 O O . PHE A 1 91 ? -40.464 15.873 22.553 1.00 60.88 91 PHE A O 1
ATOM 731 N N . GLN A 1 92 ? -39.336 17.781 22.982 1.00 61.53 92 GLN A N 1
ATOM 732 C CA . GLN A 1 92 ? -40.260 18.656 22.263 1.00 61.53 92 GLN A CA 1
ATOM 733 C C . GLN A 1 92 ? -40.299 18.311 20.767 1.00 61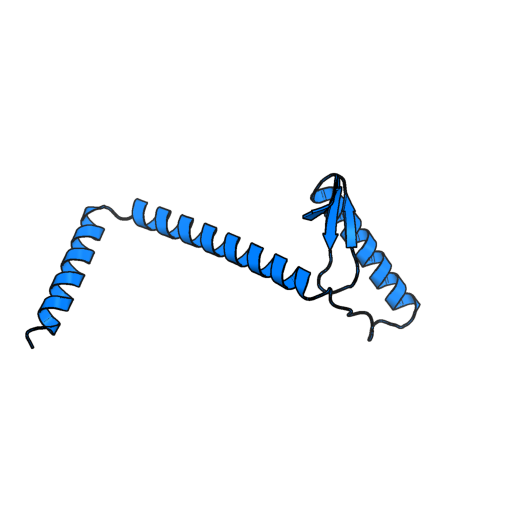.53 92 GLN A C 1
ATOM 735 O O . GLN A 1 92 ? -41.368 18.050 20.230 1.00 61.53 92 GLN A O 1
ATOM 740 N N . SER A 1 93 ? -39.137 18.165 20.119 1.00 59.97 93 SER A N 1
ATOM 741 C CA . SER A 1 93 ? -39.073 17.815 18.690 1.00 59.97 93 SER A CA 1
ATOM 742 C C . SER A 1 93 ? -39.656 16.424 18.392 1.00 59.97 93 SER A C 1
ATOM 744 O O . SER A 1 93 ? -40.304 16.226 17.368 1.00 59.97 93 SER A O 1
ATOM 746 N N . ILE A 1 94 ? -39.461 15.443 19.283 1.00 61.56 94 ILE A N 1
ATOM 747 C CA . ILE A 1 94 ? -40.057 14.101 19.149 1.00 61.56 94 ILE A CA 1
ATOM 748 C C . ILE A 1 94 ? -41.581 14.152 19.332 1.00 61.56 94 ILE A C 1
ATOM 750 O O . ILE A 1 94 ? -42.300 13.440 18.627 1.00 61.56 94 ILE A O 1
ATOM 754 N N . ALA A 1 95 ? -42.081 14.969 20.263 1.00 58.19 95 ALA A N 1
ATOM 755 C CA . ALA A 1 95 ? -43.514 15.186 20.433 1.00 58.19 95 ALA A CA 1
ATOM 756 C C . ALA A 1 95 ? -44.115 15.836 19.178 1.00 58.19 95 ALA A C 1
ATOM 758 O O . ALA A 1 95 ? -45.110 15.334 18.658 1.00 58.19 95 ALA A O 1
ATOM 759 N N . ASP A 1 96 ? -43.458 16.859 18.632 1.00 55.50 96 ASP A N 1
ATOM 760 C CA . ASP A 1 96 ? -43.902 17.574 17.433 1.00 55.50 96 ASP A CA 1
ATOM 761 C C . ASP A 1 96 ? -43.941 16.653 16.193 1.00 55.50 96 ASP A C 1
ATOM 763 O O . ASP A 1 96 ? -44.899 16.698 15.420 1.00 55.50 96 ASP A O 1
ATOM 767 N N . ILE A 1 97 ? -42.977 15.732 16.040 1.00 59.09 97 ILE A N 1
ATOM 768 C CA . ILE A 1 97 ? -42.987 14.711 14.970 1.00 59.09 97 ILE A CA 1
ATOM 769 C C . ILE A 1 97 ? -44.172 13.742 15.123 1.00 59.09 97 ILE A C 1
ATOM 771 O O . ILE A 1 97 ? -44.818 13.394 14.132 1.00 59.09 97 ILE A O 1
ATOM 775 N N . LYS A 1 98 ? -44.490 13.308 16.351 1.00 53.59 98 LYS A N 1
ATOM 776 C CA . LYS A 1 98 ? -45.636 12.416 16.605 1.00 53.59 98 LYS A CA 1
ATOM 777 C C . LYS A 1 98 ? -46.9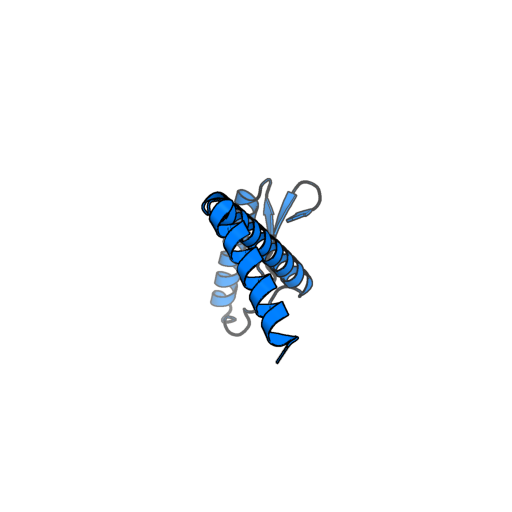75 13.107 16.343 1.00 53.59 98 LYS A C 1
ATOM 779 O O . LYS A 1 98 ? -47.864 12.488 15.762 1.00 53.59 98 LYS A O 1
ATOM 784 N N . TYR A 1 99 ? -47.114 14.375 16.728 1.00 55.19 99 TYR A N 1
ATOM 785 C CA . TYR A 1 99 ? -48.315 15.159 16.431 1.00 55.19 99 TYR A CA 1
ATOM 786 C C . TYR A 1 99 ? -48.478 15.407 14.929 1.00 55.19 99 TYR A C 1
ATOM 788 O O . TYR A 1 99 ? -49.583 15.256 14.414 1.00 55.19 99 TYR A O 1
ATOM 796 N N . ALA A 1 100 ? -47.391 15.697 14.207 1.00 53.00 100 ALA A N 1
ATOM 797 C CA . ALA A 1 100 ? -47.434 15.861 12.755 1.00 53.00 100 ALA A CA 1
ATOM 798 C C . ALA A 1 100 ? -47.879 14.574 12.032 1.00 53.00 100 ALA A C 1
ATOM 800 O O . ALA A 1 100 ? -48.699 14.638 11.120 1.00 53.00 100 ALA A O 1
ATOM 801 N N . GLN A 1 101 ? -47.411 13.397 12.467 1.00 49.06 101 GLN A N 1
ATOM 802 C CA . GLN A 1 101 ? -47.864 12.111 11.915 1.00 49.06 101 GLN A CA 1
ATOM 803 C C . GLN A 1 101 ? -49.334 11.804 12.237 1.00 49.06 101 GLN A C 1
ATOM 805 O O . GLN A 1 101 ? -50.045 11.278 11.384 1.00 49.06 101 GLN A O 1
ATOM 810 N N . ALA A 1 102 ? -49.809 12.155 13.436 1.00 51.72 102 ALA A N 1
ATOM 811 C CA . ALA A 1 102 ? -51.217 11.999 13.795 1.00 51.72 102 ALA A CA 1
ATOM 812 C C . ALA A 1 102 ? -52.129 12.934 12.980 1.00 51.72 102 ALA A C 1
ATOM 814 O O . ALA A 1 102 ? -53.216 12.528 12.586 1.00 51.72 102 ALA A O 1
ATOM 815 N N . PHE A 1 103 ? -51.679 14.153 12.668 1.00 40.72 103 PHE A N 1
ATOM 816 C CA . PHE A 1 103 ? -52.447 15.110 11.866 1.00 40.72 103 PHE A CA 1
ATOM 817 C C . PHE A 1 103 ? -52.629 14.651 10.409 1.00 40.72 103 PHE A C 1
ATOM 819 O O . PHE A 1 103 ? -53.686 14.862 9.824 1.00 40.72 103 PHE A O 1
ATOM 826 N N . VAL A 1 104 ? -51.634 13.963 9.838 1.00 47.69 104 VAL A N 1
ATOM 827 C CA . VAL A 1 104 ? -51.724 13.367 8.491 1.00 47.69 104 VAL A CA 1
ATOM 828 C C . VAL A 1 104 ? -52.675 12.162 8.453 1.00 47.69 104 VAL A C 1
ATOM 830 O O . VAL A 1 104 ? -53.238 11.863 7.408 1.00 47.69 104 VAL A O 1
ATOM 833 N N . ALA A 1 105 ? -52.893 11.479 9.580 1.00 47.91 105 ALA A N 1
ATOM 834 C CA . ALA A 1 105 ? -53.773 10.311 9.654 1.00 47.91 105 ALA A CA 1
ATOM 835 C C . ALA A 1 105 ? -55.273 10.648 9.810 1.00 47.91 105 ALA A C 1
ATOM 837 O O . ALA A 1 105 ? -56.099 9.741 9.732 1.00 47.91 105 ALA A O 1
ATOM 838 N N . PHE A 1 106 ? -55.631 11.917 10.038 1.00 43.47 106 PHE A N 1
ATOM 839 C CA . PHE A 1 106 ? -57.013 12.367 10.271 1.00 43.47 106 PHE A CA 1
ATOM 840 C C . PHE A 1 106 ? -57.528 13.398 9.245 1.00 43.47 106 PHE A C 1
ATOM 842 O O . PHE A 1 106 ? -58.569 14.011 9.485 1.00 43.47 106 PHE A O 1
ATOM 849 N N . ALA A 1 107 ? -56.836 13.585 8.116 1.00 45.22 107 ALA A N 1
ATOM 850 C CA . ALA A 1 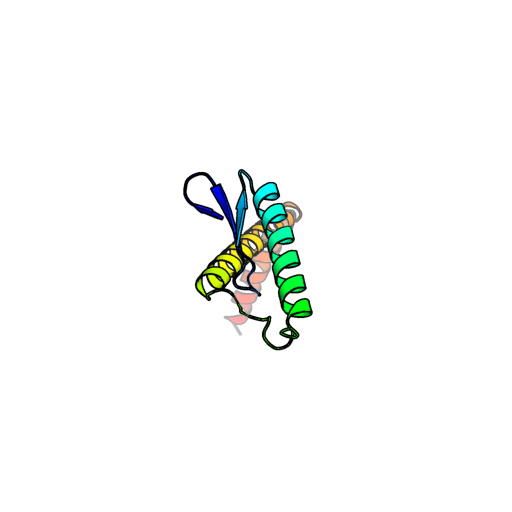107 ? -57.254 14.472 7.024 1.00 45.22 107 ALA A CA 1
ATOM 851 C C . ALA A 1 107 ? -57.786 13.696 5.811 1.00 45.22 107 ALA A C 1
ATOM 853 O O . ALA A 1 107 ? -57.237 12.609 5.520 1.00 45.22 107 ALA A O 1
#

Mean predicted aligned error: 11.43 Å

Solvent-accessible surface area (backbone atoms only — not comparable to full-atom values): 5933 Å² total; per-residue (Å²): 86,79,60,89,88,33,21,40,31,70,48,62,59,29,85,47,69,28,53,22,85,40,72,68,48,3,48,51,44,27,53,53,53,52,51,53,52,52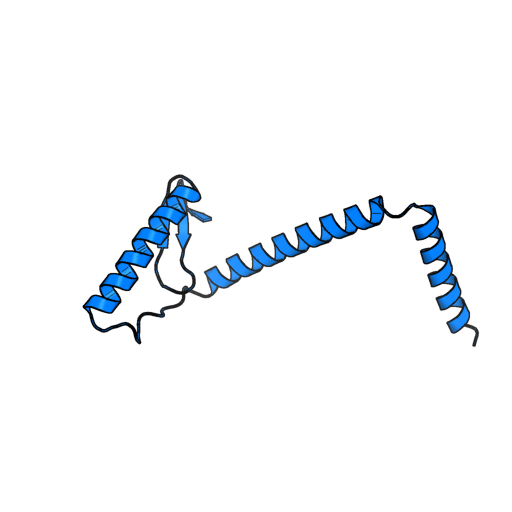,50,52,26,58,78,64,75,34,64,95,66,57,75,38,60,36,64,66,70,54,55,53,53,50,52,53,51,52,51,51,51,50,51,51,51,50,52,51,50,51,54,50,53,62,70,70,48,58,68,67,62,52,54,49,52,53,50,52,53,52,51,54,55,53,56,64,73,75,110

Foldseek 3Di:
DDDPQWDKDADQFARFIAIDNDPVRRVVRRVVRVVVLVVVCVVVVNVVPRGDGDPCVVVVVVVVVVVVVVVVVVVVVVVVVVVVDPPVVVVVVVVVVVVVVVVVVPD

pLDDT: mean 84.3, std 16.26, range [40.72, 98.06]

Secondary structure (DSSP, 8-state):
-EETTEEEEE-SSSS-EEEESSHHHHHHHHHHHHHHHHHHHHHTT-GGG---PPPHHHHHHHHHHHHHHHHHHHHHHHHHHHHHS-HHHHHHHHHHHHHHHHHHTT-

Sequence (107 aa):
MKEGDVIVARCLDFTVSSHGDDEKDALKSLAEAVKEYIISAVENDAIDTIFDPAHDRYWRIYNESEAKQAISSLKNFIRKSFKTVSNEKIFQSIADIKYAQAFVAFA

Nearest PDB structures (foldseek):
  6g26-assembly1_D  TM=7.251E-01  e=2.488E-01  Burkholderia pseudomallei K96243
  5c0s-assembly1_A  TM=2.181E-01  e=6.902E+00  unclassified

Radius of gyration: 25.23 Å; Cα contacts (8 Å, |Δi|>4): 87; chains: 1; bounding box: 73×33×48 Å